Protein 2VM5 (pdb70)

GO terms:
  GO:0043524 negative regulation of neuron apoptotic process (P, TAS)
  GO:0005524 ATP binding (F, IMP)
  GO:0005515 protein binding (F, IPI)
  GO:0043066 negative regulation of apoptotic process (P, TAS)
  GO:0007399 nervous system development (P, TAS)
  GO:0042981 regulation of apoptotic process (P, IDA)
  GO:0043066 negative regulation of apoptotic process (P, IDA)
  GO:0010804 negative regulation of tumor necrosis factor-mediated signaling pathway (P, IDA)
  GO:0046330 positive regulation of JNK cascade (P, IDA)
  GO:0120283 protein serine/threonine kinase binding (F, IPI)

InterPro domains:
  IPR001370 BIR repeat [PF00653] (63-127)
  IPR001370 BIR repeat [PF00653] (162-227)
  IPR001370 BIR repeat [PF00653] (281-346)
  IPR001370 BIR repeat [PS01282] (60-127)
  IPR001370 BIR repeat [PS01282] (159-227)
  IPR001370 BIR repeat [PS01282] (278-345)
  IPR001370 BIR repeat [PS50143] (63-128)
  IPR001370 BIR repeat [PS50143] (162-228)
  IPR001370 BIR repeat [PS50143] (281-346)
  IPR001370 BIR repeat [SM00238] (58-129)
  IPR001370 BIR repeat [SM00238] (157-229)
  IPR001370 BIR repeat [SM00238] (276-347)
  IPR001370 BIR repeat [cd00022] (61-129)
  IPR001370 BIR repeat [cd00022] (160-229)
  IPR001370 BIR repeat [cd00022] (279-347)
  IPR003593 AAA+ ATPase domain [SM00382] (462-603)
  IPR007111 NACHT nucleoside triphosphatase [PF05729] (465-617)
  IPR007111 NACHT nucleoside triphosphatase [PS50837] (464-758)
  IPR027417 P-loop containing nucleoside triphosphate hydrolase [G3DSA:3.40.50.300] (397-600)
  IPR027417 P-loop containing nucleoside triphosphate hydrolase [SSF52540] (463-616)

Organism: Homo sapiens (NCBI:txid9606)

Structure (mmCIF, N/CA/C/O backbone):
data_2VM5
#
_entry.id   2VM5
#
_cell.length_a   36.500
_cell.length_b   43.100
_cell.length_c   57.000
_cell.angle_alpha   90.00
_cell.angle_beta   90.00
_cell.angle_gamma   90.00
#
_symmetry.space_group_name_H-M   'P 21 21 21'
#
loop_
_entity.id
_entity.type
_entity.pdbx_description
1 polymer 'BACULOVIRAL IAP REPEAT-CONTAINING PROTEIN 1'
2 non-polymer 'ZINC ION'
3 non-polymer GLYCEROL
4 water water
#
loop_
_atom_site.group_PDB
_atom_site.id
_atom_site.type_symbol
_atom_site.label_atom_id
_atom_site.label_alt_id
_atom_site.label_comp_id
_atom_site.label_asym_id
_atom_site.label_entity_id
_atom_site.label_seq_id
_atom_site.pdbx_PDB_ins_code
_atom_site.Cartn_x
_atom_site.Cartn_y
_atom_site.Cartn_z
_atom_site.occupancy
_atom_site.B_iso_or_equiv
_atom_site.auth_seq_id
_atom_site.auth_comp_id
_atom_site.auth_asym_id
_atom_site.auth_atom_id
_atom_site.pdbx_PDB_model_num
ATOM 1 N N . SER A 1 1 ? 3.771 10.397 -8.174 1.00 11.68 139 SER A N 1
ATOM 2 C CA . SER A 1 1 ? 2.500 11.158 -8.377 1.00 11.39 139 SER A CA 1
ATOM 3 C C . SER A 1 1 ? 2.175 11.950 -7.110 1.00 11.10 139 SER A C 1
ATOM 4 O O . SER A 1 1 ? 2.726 11.666 -6.028 1.00 10.92 139 SE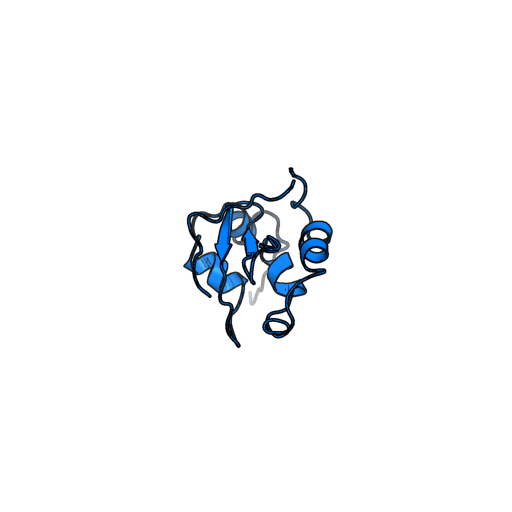R A O 1
ATOM 7 N N . MET A 1 2 ? 1.316 12.943 -7.286 1.00 9.99 140 MET A N 1
ATOM 8 C CA . MET A 1 2 ? 0.814 13.807 -6.201 1.00 10.48 140 MET A CA 1
ATOM 9 C C . MET A 1 2 ? -0.686 13.677 -5.984 1.00 10.05 140 MET A C 1
ATOM 10 O O . MET A 1 2 ? -1.495 13.614 -6.934 1.00 9.83 140 MET A O 1
ATOM 15 N N . ARG A 1 3 ? -1.076 13.663 -4.709 1.00 10.70 141 ARG A N 1
ATOM 16 C CA . ARG A 1 3 ? -2.455 13.745 -4.365 1.00 10.43 141 ARG A CA 1
ATOM 17 C C . ARG A 1 3 ? -3.039 15.100 -4.760 1.00 10.55 141 ARG A C 1
ATOM 18 O O . ARG A 1 3 ? -2.456 16.157 -4.506 1.00 10.96 141 ARG A O 1
ATOM 26 N N . VAL A 1 4 ? -4.202 15.027 -5.396 1.00 11.07 142 VAL A N 1
ATOM 27 C CA . VAL A 1 4 ? -5.007 16.181 -5.740 1.00 13.54 142 VAL A CA 1
ATOM 28 C C . VAL A 1 4 ? -6.217 16.308 -4.783 1.00 14.81 142 VAL A C 1
ATOM 29 O O . VAL A 1 4 ? -7.025 15.393 -4.645 1.00 15.50 142 VAL A O 1
ATOM 33 N N . LYS A 1 5 ? -6.318 17.459 -4.132 1.00 17.71 143 LYS A N 1
ATOM 34 C CA . LYS A 1 5 ? -7.468 17.774 -3.275 1.00 20.28 143 LYS A CA 1
ATOM 35 C C . LYS A 1 5 ? -8.258 18.943 -3.852 1.00 22.23 143 LYS A C 1
ATOM 36 O O . LYS A 1 5 ? -7.705 19.801 -4.554 1.00 20.37 143 LYS A O 1
ATOM 42 N N . ASN A 1 6 ? -9.552 18.988 -3.528 1.00 24.42 144 ASN A N 1
ATOM 43 C CA . ASN A 1 6 ? -10.427 20.063 -3.983 1.00 26.98 144 ASN A CA 1
ATOM 44 C C . ASN A 1 6 ? -10.524 20.102 -5.514 1.00 28.21 144 ASN A C 1
ATOM 45 O O . ASN A 1 6 ? -10.631 21.183 -6.108 1.00 28.68 144 ASN A O 1
ATOM 50 N N . LEU A 1 7 ? -10.438 18.932 -6.151 1.00 29.77 145 LEU A N 1
ATOM 51 C CA . LEU A 1 7 ? -10.581 18.840 -7.606 1.00 31.89 145 LEU A CA 1
ATOM 52 C C . LEU A 1 7 ? -12.040 19.105 -7.938 1.00 33.67 145 LEU A C 1
ATOM 53 O O . LEU A 1 7 ? -12.948 18.533 -7.330 1.00 33.89 145 LEU A O 1
ATOM 58 N N . LYS A 1 8 ? -12.259 19.972 -8.914 1.00 35.65 146 LYS A N 1
ATOM 59 C CA . LYS A 1 8 ? -13.599 20.472 -9.163 1.00 37.64 146 LYS A CA 1
ATOM 60 C C . LYS A 1 8 ? -14.324 19.636 -10.216 1.00 38.20 146 LYS A C 1
ATOM 61 O O . LYS A 1 8 ? -15.085 20.166 -11.033 1.00 39.12 146 LYS A O 1
ATOM 67 N N . SER A 1 9 ? -14.077 18.328 -10.190 1.00 38.51 147 SER A N 1
ATOM 68 C CA . SER A 1 9 ? -14.719 17.387 -11.106 1.00 38.57 147 SER A CA 1
ATOM 69 C C . SER A 1 9 ? -15.247 16.155 -10.373 1.00 38.74 147 SER A C 1
ATOM 70 O O . SER A 1 9 ? -14.737 15.779 -9.314 1.00 38.49 147 SER A O 1
ATOM 73 N N . ARG A 1 10 ? -16.278 15.539 -10.945 1.00 39.01 148 ARG A N 1
ATOM 74 C CA . ARG A 1 10 ? -16.762 14.250 -10.469 1.00 39.34 148 ARG A CA 1
ATOM 75 C C . ARG A 1 10 ? -16.932 13.289 -11.642 1.00 39.44 148 ARG A C 1
ATOM 76 O O . ARG A 1 10 ? -17.074 13.716 -12.795 1.00 39.36 148 ARG A O 1
ATOM 84 N N . LEU A 1 11 ? -16.912 11.993 -11.339 1.00 39.52 149 LEU A N 1
ATOM 85 C CA . LEU A 1 1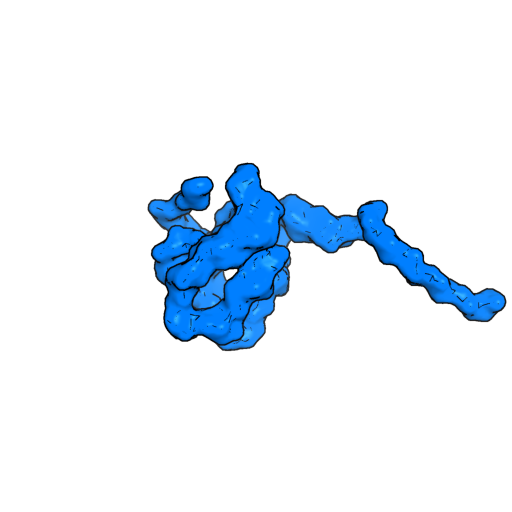1 ? -17.015 10.962 -12.368 1.00 39.79 149 LEU A CA 1
ATOM 86 C C . LEU A 1 11 ? -18.472 10.824 -12.797 1.00 40.67 149 LEU A C 1
ATOM 87 O O . LEU A 1 11 ? -19.324 10.428 -11.995 1.00 40.74 149 LEU A O 1
ATOM 92 N N . ARG A 1 12 ? -18.746 11.173 -14.053 1.00 41.57 150 ARG A N 1
ATOM 93 C CA . ARG A 1 12 ? -20.112 11.180 -14.586 1.00 42.70 150 ARG A CA 1
ATOM 94 C C . ARG A 1 12 ? -20.586 9.790 -15.006 1.00 42.37 150 ARG A C 1
ATOM 95 O O . ARG A 1 12 ? -20.588 8.857 -14.205 1.00 42.65 150 ARG A O 1
ATOM 103 N N . MET A 1 16 ? -21.265 3.181 -9.898 1.00 37.97 154 MET A N 1
ATOM 104 C CA . MET A 1 16 ? -21.423 1.859 -10.510 1.00 38.18 154 MET A CA 1
ATOM 105 C C . MET A 1 16 ? -20.952 1.839 -11.974 1.00 36.00 154 MET A C 1
ATOM 106 O O . MET A 1 16 ? -20.659 0.781 -12.537 1.00 36.24 154 MET A O 1
ATOM 111 N N . ARG A 1 17 ? -20.851 3.022 -12.567 1.00 34.37 155 ARG A N 1
ATOM 112 C CA . ARG A 1 17 ? -20.366 3.176 -13.934 1.00 32.44 155 ARG A CA 1
ATOM 113 C C . ARG A 1 17 ? -18.949 2.583 -14.140 1.00 30.53 155 ARG A C 1
ATOM 114 O O . ARG A 1 17 ? -18.666 2.003 -15.182 1.00 29.74 155 ARG A O 1
ATOM 122 N N . TYR A 1 18 ? -18.083 2.703 -13.134 1.00 27.27 156 TYR A N 1
ATOM 123 C CA . TYR A 1 18 ? -16.681 2.374 -13.311 1.00 25.48 156 TYR A CA 1
ATOM 124 C C . TYR A 1 18 ? -16.207 1.161 -12.545 1.00 24.64 156 TYR A C 1
ATOM 125 O O . TYR A 1 18 ? -15.017 1.012 -12.282 1.00 23.78 156 TYR A O 1
ATOM 134 N N . GLN A 1 19 ? -17.136 0.268 -12.212 1.00 24.02 157 GLN A N 1
ATOM 135 C CA . GLN A 1 19 ? -16.775 -0.959 -11.524 1.00 24.73 157 GLN A CA 1
ATOM 136 C C . GLN A 1 19 ? -15.970 -1.896 -12.434 1.00 23.93 157 GLN A C 1
ATOM 137 O O . GLN A 1 19 ? -15.180 -2.695 -11.958 1.00 22.33 157 GLN A O 1
ATOM 143 N N . GLU A 1 20 ? -16.174 -1.793 -13.746 1.00 23.77 158 GLU A N 1
ATOM 144 C CA . GLU A 1 20 ? -15.480 -2.716 -14.639 1.00 23.25 158 GLU A CA 1
ATOM 145 C C . GLU A 1 20 ? -14.311 -2.050 -15.336 1.00 21.85 158 GLU A C 1
ATOM 146 O O . GLU A 1 20 ? -14.371 -0.849 -15.659 1.00 20.54 158 GLU A O 1
ATOM 152 N N . GLU A 1 21 ? -13.268 -2.854 -15.553 1.00 20.42 159 GLU A N 1
ATOM 153 C CA . GLU A 1 21 ? -12.024 -2.418 -16.217 1.00 19.12 159 GLU A CA 1
ATOM 154 C C . GLU A 1 21 ? -12.254 -1.701 -17.534 1.00 18.32 159 GLU A C 1
ATOM 155 O O . GLU A 1 21 ? -11.662 -0.661 -17.769 1.00 17.43 159 GLU A O 1
ATOM 161 N N . GLU A 1 22 ? -13.110 -2.255 -18.392 1.00 17.08 160 GLU A N 1
ATOM 162 C CA . GLU A 1 22 ? -13.367 -1.636 -19.703 1.00 16.88 160 GLU A CA 1
ATOM 163 C C . GLU A 1 22 ? -13.822 -0.189 -19.602 1.00 15.27 160 GLU A C 1
ATOM 164 O O . GLU A 1 22 ? -13.281 0.659 -20.311 1.00 15.04 160 GLU A O 1
ATOM 170 N N . ALA A 1 23 ? -14.779 0.103 -18.711 1.00 14.00 161 ALA A N 1
ATOM 171 C CA . ALA A 1 23 ? -15.287 1.467 -18.529 1.00 14.26 161 ALA A CA 1
ATOM 172 C C . ALA A 1 23 ? -14.165 2.427 -18.060 1.00 13.87 161 ALA A C 1
ATOM 173 O O . ALA A 1 23 ? -14.005 3.542 -18.587 1.00 14.34 161 ALA A O 1
ATOM 175 N N . ARG A 1 24 ? -13.353 1.950 -17.124 1.00 12.37 162 ARG A N 1
ATOM 176 C CA . ARG A 1 24 ? -12.216 2.741 -16.628 1.00 11.21 162 ARG A CA 1
ATOM 177 C C . ARG A 1 24 ? -11.212 3.007 -17.751 1.00 10.60 162 ARG A C 1
ATOM 178 O O . ARG A 1 24 ? -10.836 4.154 -17.980 1.00 11.03 162 ARG A O 1
ATOM 186 N N . LEU A 1 25 ? -10.859 1.980 -18.515 1.00 10.18 163 LEU A N 1
ATOM 187 C CA . LEU A 1 25 ? -9.905 2.152 -19.611 1.00 10.43 163 LEU A CA 1
ATOM 188 C C . LEU A 1 25 ? -10.402 3.156 -20.651 1.00 10.67 163 LEU A C 1
ATOM 189 O O . LEU A 1 25 ? -9.653 3.996 -21.118 1.00 10.95 163 LEU A O 1
ATOM 194 N N . ALA A 1 26 ? -11.674 3.039 -21.020 1.00 12.04 164 ALA A N 1
ATOM 195 C CA . ALA A 1 26 ? -12.295 3.969 -21.965 1.00 12.84 164 ALA A CA 1
ATOM 196 C C . ALA A 1 26 ? -12.187 5.450 -21.574 1.00 12.98 164 ALA A C 1
ATOM 197 O O . ALA A 1 26 ? -12.132 6.349 -22.441 1.00 13.75 164 ALA A O 1
ATOM 199 N N . SER A 1 27 ? -12.151 5.708 -20.273 1.00 13.38 165 SER A N 1
ATOM 200 C CA . SER A 1 27 ? -12.005 7.076 -19.744 1.00 13.17 165 SER A CA 1
ATOM 201 C C . SER A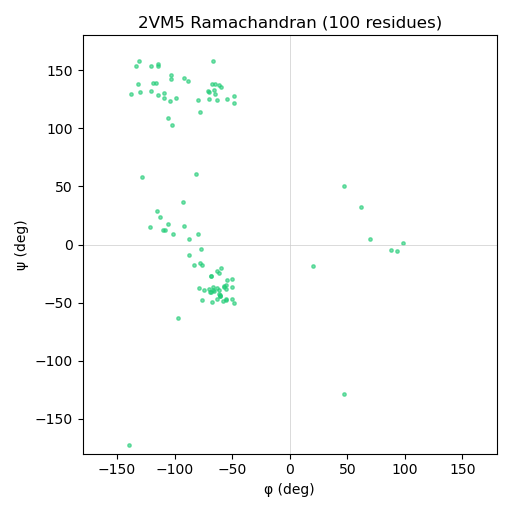 1 27 ? -10.726 7.775 -20.187 1.00 12.88 165 SER A C 1
ATOM 202 O O . SER A 1 27 ? -10.645 9.005 -20.182 1.00 14.42 165 SER A O 1
ATOM 205 N N . PHE A 1 28 ? -9.749 6.985 -20.609 1.00 12.46 166 PHE A N 1
ATOM 206 C CA . PHE A 1 28 ? -8.439 7.474 -20.932 1.00 12.48 166 PHE A CA 1
ATOM 207 C C . PHE A 1 28 ? -8.307 7.834 -22.399 1.00 11.88 166 PHE A C 1
ATOM 208 O O . PHE A 1 28 ? -7.196 8.037 -22.875 1.00 11.12 166 PHE A O 1
ATOM 216 N N . ARG A 1 29 ? -9.438 7.975 -23.101 1.00 12.08 167 ARG A N 1
ATOM 217 C CA . ARG A 1 29 ? -9.375 8.355 -24.517 1.00 13.48 167 ARG A CA 1
ATOM 218 C C . ARG A 1 29 ? -8.585 9.665 -24.716 1.00 14.09 167 ARG A C 1
ATOM 219 O O . ARG A 1 29 ? -7.874 9.817 -25.704 1.00 13.78 167 ARG A O 1
ATOM 227 N N . ASN A 1 30 ? -8.691 10.590 -23.764 1.00 14.06 168 ASN A N 1
ATOM 228 C CA . ASN A 1 30 ? -7.956 11.856 -23.866 1.00 13.79 168 ASN A CA 1
ATOM 229 C C . ASN A 1 30 ? -6.732 11.968 -22.930 1.00 13.04 168 ASN A C 1
ATOM 230 O O . ASN A 1 30 ? -6.211 13.059 -22.702 1.00 13.31 168 ASN A O 1
ATOM 235 N N . TRP A 1 31 ? -6.251 10.846 -22.406 1.00 12.41 169 TRP A N 1
ATOM 236 C CA . TRP A 1 31 ? -5.004 10.862 -21.626 1.00 12.58 169 TRP A CA 1
ATOM 237 C C . TRP A 1 31 ? -3.923 11.638 -22.382 1.00 13.63 169 TRP A C 1
ATOM 238 O O . TRP A 1 31 ? -3.632 11.301 -23.548 1.00 13.37 169 TRP A O 1
ATOM 249 N N . PRO A 1 32 ? -3.363 12.707 -21.767 1.00 13.71 170 PRO A N 1
ATOM 250 C CA . PRO A 1 32 ? -2.467 13.620 -22.506 1.00 13.59 170 PRO A CA 1
ATOM 251 C C . PRO A 1 32 ? -1.136 13.009 -22.967 1.00 13.63 170 PRO A C 1
ATOM 252 O O . PRO A 1 32 ? -0.674 12.042 -22.383 1.00 14.06 170 PRO A O 1
ATOM 256 N N . PHE A 1 33 ? -0.514 13.607 -23.999 1.00 14.87 171 PHE A N 1
ATOM 257 C CA . PHE A 1 33 ? 0.741 13.092 -24.597 1.00 15.55 171 PHE A CA 1
ATOM 258 C C . PHE A 1 33 ? 1.883 12.960 -23.587 1.00 15.77 171 PHE A C 1
ATOM 259 O O . PHE A 1 33 ? 2.702 12.009 -23.632 1.00 16.72 171 PHE A O 1
ATOM 267 N N . TYR A 1 34 ? 1.932 13.893 -22.632 1.00 13.81 172 TYR A N 1
ATOM 268 C CA . TYR A 1 34 ? 3.090 13.951 -21.782 1.00 13.22 172 TYR A CA 1
ATOM 269 C C . TYR A 1 34 ? 3.085 12.867 -20.703 1.00 13.31 172 TYR A C 1
ATOM 270 O O . TYR A 1 34 ? 4.057 12.755 -19.958 1.00 13.63 172 TYR A O 1
ATOM 279 N N . VAL A 1 35 ? 2.002 12.090 -20.636 1.00 12.98 173 VAL A N 1
ATOM 280 C CA . VAL A 1 35 ? 1.899 10.965 -19.690 1.00 13.43 173 VAL A CA 1
ATOM 281 C C . VAL A 1 35 ? 1.654 9.623 -20.380 1.00 14.32 173 VAL A C 1
ATOM 282 O O . VAL A 1 35 ? 1.304 8.624 -19.728 1.00 11.73 173 VAL A O 1
ATOM 286 N N . GLN A 1 36 ? 1.887 9.592 -21.697 1.00 14.70 174 GLN A N 1
ATOM 287 C CA A GLN A 1 36 ? 1.731 8.352 -22.452 0.50 15.68 174 GLN A CA 1
ATOM 288 C CA B GLN A 1 36 ? 1.743 8.347 -22.459 0.50 15.75 174 GLN A CA 1
ATOM 289 C C . GLN A 1 36 ? 2.597 7.214 -21.871 1.00 15.29 174 GLN A C 1
ATOM 290 O O . GLN A 1 36 ? 2.310 6.033 -22.083 1.00 16.84 174 GLN A O 1
ATOM 301 N N . GLY A 1 37 ? 3.627 7.580 -21.115 1.00 15.24 175 GLY A N 1
ATOM 302 C CA . GLY A 1 37 ? 4.545 6.628 -20.487 1.00 15.60 175 GLY A CA 1
ATOM 303 C C . GLY A 1 37 ? 4.017 5.950 -19.237 1.00 15.54 175 GLY A C 1
ATOM 304 O O . GLY A 1 37 ? 4.589 4.938 -18.794 1.00 15.50 175 GLY A O 1
ATOM 305 N N . ILE A 1 38 ? 2.947 6.509 -18.659 1.00 13.95 176 ILE A N 1
ATOM 306 C CA . ILE A 1 38 ? 2.230 5.854 -17.565 1.00 13.77 176 ILE A CA 1
ATOM 307 C C . ILE A 1 38 ? 0.984 5.259 -18.196 1.00 12.78 176 ILE A C 1
ATOM 308 O O . ILE A 1 38 ? 0.043 5.974 -18.551 1.00 13.76 176 ILE A O 1
ATOM 313 N N . SER A 1 39 ? 1.002 3.949 -18.416 1.00 12.39 177 SER A N 1
ATOM 314 C CA . SER A 1 39 ? -0.010 3.326 -19.226 1.00 12.93 177 SER A CA 1
ATOM 315 C C . SER A 1 39 ? -1.428 3.438 -18.664 1.00 12.32 177 SER A C 1
ATOM 316 O O . SER A 1 39 ? -1.676 2.957 -17.579 1.00 10.90 177 SER A O 1
ATOM 319 N N . PRO A 1 40 ? -2.391 3.990 -19.447 1.00 12.30 178 PRO A N 1
ATOM 320 C CA . PRO A 1 40 ? -3.790 3.866 -1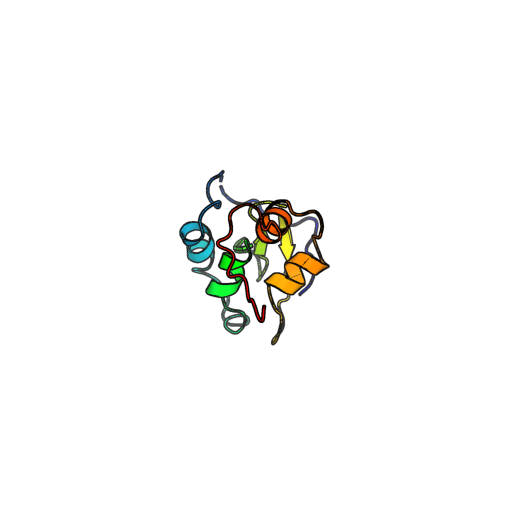9.085 1.00 12.76 178 PRO A CA 1
ATOM 321 C C . PRO A 1 40 ? -4.274 2.431 -18.759 1.00 12.52 178 PRO A C 1
ATOM 322 O O . PRO A 1 40 ? -5.217 2.273 -17.987 1.00 11.17 178 PRO A O 1
ATOM 326 N N . CYS A 1 41 ? -3.661 1.412 -19.373 1.00 13.34 179 CYS A N 1
ATOM 327 C CA . CYS A 1 41 ? -4.018 0.025 -19.138 1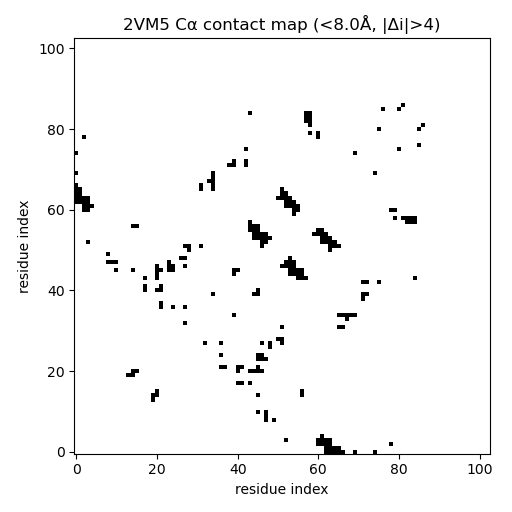.00 13.26 179 CYS A CA 1
ATOM 328 C C . CYS A 1 41 ? -3.684 -0.365 -17.684 1.00 12.35 179 CYS A C 1
ATOM 329 O O . CYS A 1 41 ? -4.477 -1.048 -17.036 1.00 11.06 179 CYS A O 1
ATOM 332 N N . VAL A 1 42 ? -2.545 0.099 -17.175 1.00 10.42 180 VAL A N 1
ATOM 333 C CA . VAL A 1 42 ? -2.158 -0.179 -15.764 1.00 9.84 180 VAL A CA 1
ATOM 334 C C . VAL A 1 42 ? -2.973 0.708 -14.802 1.00 9.10 180 VAL A C 1
ATOM 335 O O . VAL A 1 42 ? -3.540 0.224 -13.825 1.00 8.15 180 VAL A O 1
ATOM 339 N N . LEU A 1 43 ? -3.035 2.005 -15.107 1.00 9.15 181 LEU A N 1
ATOM 340 C CA . LEU A 1 43 ? -3.885 2.939 -14.341 1.00 9.11 181 LEU A CA 1
ATOM 341 C C . LEU A 1 43 ? -5.299 2.427 -14.128 1.00 9.27 181 LEU A C 1
ATOM 342 O O . LEU A 1 43 ? -5.816 2.457 -13.014 1.00 10.50 181 LEU A O 1
ATOM 347 N N . SER A 1 44 ? -5.954 1.990 -15.205 1.00 9.73 182 SER A N 1
ATOM 348 C CA . SER A 1 44 ? -7.304 1.515 -15.080 1.00 11.05 182 SER A CA 1
ATOM 349 C C . SER A 1 44 ? -7.377 0.195 -14.298 1.00 10.65 182 SER A C 1
ATOM 350 O O . SER A 1 44 ? -8.328 -0.007 -13.534 1.00 11.84 182 SER A O 1
ATOM 353 N N . GLU A 1 45 ? -6.444 -0.724 -14.540 1.00 10.80 183 GLU A N 1
ATOM 354 C CA . GLU A 1 45 ? -6.419 -1.989 -13.759 1.00 11.69 183 GLU A CA 1
ATOM 355 C C . GLU A 1 45 ? -6.360 -1.645 -12.267 1.00 11.04 183 GLU A C 1
ATOM 356 O O . GLU A 1 45 ? -6.976 -2.329 -11.419 1.00 9.82 183 GLU A O 1
ATOM 362 N N . ALA A 1 46 ? -5.597 -0.604 -11.951 1.00 10.08 184 ALA A N 1
ATOM 363 C CA . ALA A 1 46 ? -5.395 -0.184 -10.552 1.00 10.39 184 ALA A CA 1
ATOM 364 C C . ALA A 1 46 ? -6.554 0.635 -9.960 1.00 11.07 184 ALA A C 1
ATOM 365 O O . ALA A 1 46 ? -6.419 1.167 -8.873 1.00 10.19 184 ALA A O 1
ATOM 367 N N . GLY A 1 47 ? -7.675 0.719 -10.688 1.00 10.38 185 GLY A N 1
ATOM 368 C CA . GLY A 1 47 ? -8.931 1.279 -10.179 1.00 11.09 185 GLY A CA 1
ATOM 369 C C . GLY A 1 47 ? -9.178 2.729 -10.587 1.00 10.23 185 GLY A C 1
ATOM 370 O O . GLY A 1 47 ? -10.198 3.350 -10.208 1.00 11.99 185 GLY A O 1
ATOM 371 N N . PHE A 1 48 ? -8.247 3.281 -11.365 1.00 9.49 186 PHE A N 1
ATOM 372 C CA . PHE A 1 48 ? -8.284 4.708 -11.678 1.00 9.10 186 PHE A CA 1
ATOM 373 C C . PHE A 1 48 ? -9.046 5.042 -12.955 1.00 9.29 186 PHE A C 1
ATOM 374 O O . PHE A 1 48 ? -8.989 4.293 -13.947 1.00 10.35 186 PHE A O 1
ATOM 382 N N . VAL A 1 49 ? -9.734 6.175 -12.889 1.00 9.03 187 VAL A N 1
ATOM 383 C CA . VAL A 1 49 ? -10.533 6.738 -13.980 1.00 10.29 187 VAL A CA 1
ATOM 384 C C . VAL A 1 49 ? -9.974 8.115 -14.308 1.00 11.04 187 VAL A C 1
ATOM 385 O O . VAL A 1 49 ? -9.710 8.913 -13.402 1.00 10.48 187 VAL A O 1
ATOM 389 N N . PHE A 1 50 ? -9.761 8.394 -15.593 1.00 11.79 188 PHE A N 1
ATOM 390 C CA . PHE A 1 50 ? -9.315 9.750 -15.976 1.00 12.29 188 PHE A CA 1
ATOM 391 C C . PHE A 1 50 ? -10.436 10.775 -15.775 1.00 12.43 188 PHE A C 1
ATOM 392 O O . PHE A 1 50 ? -11.554 10.617 -16.288 1.00 13.00 188 PHE A O 1
ATOM 400 N N . THR A 1 51 ? -10.138 11.831 -15.002 1.00 12.08 189 THR A N 1
ATOM 401 C CA . THR A 1 51 ? -11.130 12.860 -14.718 1.00 12.64 189 THR A CA 1
ATOM 402 C C . THR A 1 51 ? -11.339 13.789 -15.889 1.00 13.01 189 THR A C 1
ATOM 403 O O . THR A 1 51 ? -12.298 14.539 -15.909 1.00 14.88 189 THR A O 1
ATOM 407 N N . GLY A 1 52 ? -10.403 13.809 -16.836 1.00 12.90 190 GLY A N 1
ATOM 408 C CA . GLY A 1 52 ? -10.479 14.790 -17.912 1.00 14.20 190 GLY A CA 1
ATOM 409 C C . GLY A 1 52 ? -9.797 16.108 -17.591 1.00 15.92 190 GLY A C 1
ATOM 410 O O . GLY A 1 52 ? -9.692 16.973 -18.467 1.00 17.36 190 GLY A O 1
ATOM 411 N N . LYS A 1 53 ? -9.302 16.248 -16.354 1.00 15.74 191 LYS A N 1
ATOM 412 C CA . LYS A 1 53 ? -8.618 17.465 -15.911 1.00 16.39 191 LYS A CA 1
ATOM 413 C C . LYS A 1 53 ? -7.136 17.153 -15.762 1.00 14.09 191 LYS A C 1
ATOM 414 O O . LYS A 1 53 ? -6.779 16.190 -15.093 1.00 13.11 191 LYS A O 1
ATOM 420 N N . GLN A 1 54 ? -6.289 17.942 -16.428 1.00 13.02 192 GLN A N 1
ATOM 421 C CA . GLN A 1 54 ? -4.835 17.750 -16.395 1.00 11.42 192 GLN A CA 1
ATOM 422 C C . GLN A 1 54 ? -4.489 16.285 -16.622 1.00 11.53 192 GLN A C 1
ATOM 423 O O . GLN A 1 54 ? -4.937 15.709 -17.610 1.00 11.99 192 GLN A O 1
ATOM 429 N N . ASP A 1 55 ? -3.671 15.691 -15.740 1.00 10.27 193 ASP A N 1
ATOM 430 C CA . ASP A 1 55 ? -3.384 14.249 -15.787 1.00 10.17 193 ASP A CA 1
ATOM 431 C C . ASP A 1 55 ? -3.936 13.584 -14.520 1.00 9.05 193 ASP A C 1
ATOM 432 O O . ASP A 1 55 ? -3.403 12.580 -14.034 1.00 11.22 193 ASP A O 1
ATOM 437 N N . THR A 1 56 ? -4.991 14.191 -13.982 1.00 9.45 194 THR A N 1
ATOM 438 C CA . THR A 1 56 ? -5.613 13.746 -12.734 1.00 10.56 194 THR A CA 1
ATOM 439 C C . THR A 1 56 ? -6.530 12.554 -12.945 1.00 10.41 194 THR A C 1
ATOM 440 O O . THR A 1 56 ? -7.458 12.586 -13.772 1.00 9.90 194 THR A O 1
ATOM 444 N N . VAL A 1 57 ? -6.245 11.486 -12.202 1.00 9.56 195 VAL A N 1
ATOM 445 C CA . VAL A 1 57 ? -7.087 10.294 -12.249 1.00 9.16 195 VAL A CA 1
ATOM 446 C C . VAL A 1 57 ? -7.736 10.155 -10.846 1.00 10.06 195 VAL A C 1
ATOM 447 O O . VAL A 1 57 ? -7.165 10.634 -9.859 1.00 8.71 195 VAL A O 1
ATOM 451 N N . GLN A 1 58 ? -8.880 9.478 -10.796 1.00 8.69 196 GLN A N 1
ATOM 452 C CA . GLN A 1 58 ? -9.639 9.245 -9.566 1.00 10.01 196 GLN A CA 1
ATOM 453 C C . GLN A 1 58 ? -9.997 7.761 -9.402 1.00 9.61 196 GLN A C 1
ATOM 454 O O . GLN A 1 58 ? -10.523 7.117 -10.346 1.00 9.52 196 GLN A O 1
ATOM 460 N N . CYS A 1 59 ? -9.739 7.216 -8.209 1.00 9.16 197 CYS A N 1
ATOM 461 C CA . CYS A 1 59 ? -10.164 5.837 -7.933 1.00 9.05 197 CYS A CA 1
ATOM 462 C C . CYS A 1 59 ? -11.686 5.683 -7.942 1.00 9.65 197 CYS A C 1
ATOM 463 O O . CYS A 1 59 ? -12.358 6.435 -7.276 1.00 10.14 197 CYS A O 1
ATOM 466 N N . PHE A 1 60 ? -12.211 4.698 -8.686 1.00 10.76 198 PHE A N 1
ATOM 467 C CA . PHE A 1 60 ? -13.656 4.466 -8.763 1.00 11.09 198 PHE A CA 1
ATOM 468 C C . PHE A 1 60 ? -14.284 4.109 -7.393 1.00 11.29 198 PHE A C 1
ATOM 469 O O . PHE A 1 60 ? -15.487 4.297 -7.183 1.00 11.43 198 PHE A O 1
ATOM 477 N N . SER A 1 61 ? -13.468 3.573 -6.490 1.00 10.38 199 SER A N 1
ATOM 478 C CA . SER A 1 61 ? -13.921 3.061 -5.184 1.00 11.81 199 SER A CA 1
ATOM 479 C C . SER A 1 61 ? -13.725 4.104 -4.065 1.00 11.82 199 SER A C 1
ATOM 480 O O . SER A 1 61 ? -14.687 4.485 -3.427 1.00 12.36 199 SER A O 1
ATOM 483 N N . CYS A 1 62 ? -12.469 4.486 -3.789 1.00 10.85 200 CYS A N 1
ATOM 484 C CA . CYS A 1 62 ? -12.131 5.403 -2.675 1.00 11.08 200 CYS A CA 1
ATOM 485 C C . CYS A 1 62 ? -12.175 6.911 -3.005 1.00 11.60 200 CYS A C 1
ATOM 486 O O . CYS A 1 62 ? -12.124 7.765 -2.103 1.00 12.23 200 CYS A O 1
ATOM 489 N N . GLY A 1 63 ? -12.319 7.243 -4.278 1.00 11.15 201 GLY A N 1
ATOM 490 C CA . GLY A 1 63 ? -12.349 8.649 -4.693 1.00 10.87 201 GLY A CA 1
ATOM 491 C C . GLY A 1 63 ? -11.030 9.412 -4.586 1.00 11.02 201 GLY A C 1
ATOM 492 O O . GLY A 1 63 ? -11.006 10.606 -4.870 1.00 11.75 201 GLY A O 1
ATOM 493 N N . GLY A 1 64 ? -9.941 8.720 -4.227 1.00 11.67 202 GLY A N 1
ATOM 494 C CA . GLY A 1 64 ? -8.606 9.308 -4.180 1.00 10.68 202 GLY A CA 1
ATOM 495 C C . GLY A 1 64 ? -8.161 9.845 -5.543 1.00 10.89 202 GLY A C 1
ATOM 496 O O . GLY A 1 64 ? -8.370 9.190 -6.558 1.00 10.42 202 GLY A O 1
ATOM 497 N N . CYS A 1 65 ? -7.576 11.036 -5.586 1.00 10.96 203 CYS A N 1
ATOM 498 C CA . CYS A 1 65 ? -7.136 11.569 -6.890 1.00 10.67 203 CYS A CA 1
ATOM 499 C C . CYS A 1 65 ? -5.638 11.798 -6.912 1.00 10.62 203 CYS A C 1
ATOM 500 O O . CYS A 1 65 ? -5.079 12.290 -5.924 1.00 11.11 203 CYS A O 1
ATOM 503 N N . LEU A 1 66 ? -5.007 11.460 -8.034 1.00 9.18 204 LEU A N 1
ATOM 504 C CA . LEU A 1 66 ? -3.572 11.604 -8.219 1.00 9.20 204 LEU A CA 1
ATOM 505 C C . LEU A 1 66 ? -3.307 12.279 -9.555 1.00 9.49 204 LEU A C 1
ATOM 506 O O . LEU A 1 66 ? -3.938 11.921 -10.562 1.00 10.65 204 LE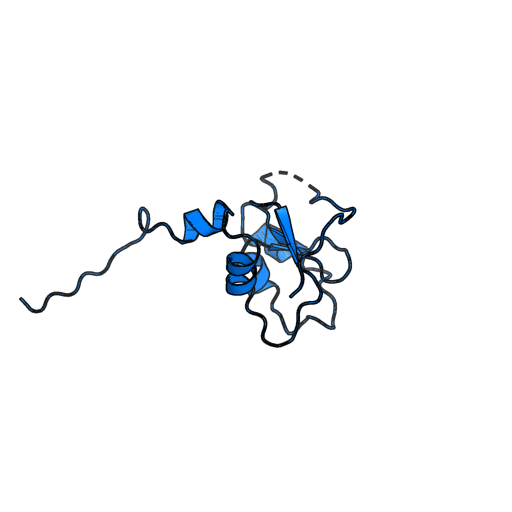U A O 1
ATOM 511 N N . GLY A 1 67 ? -2.356 13.218 -9.557 1.00 9.06 205 GLY A N 1
ATOM 512 C CA . GLY A 1 67 ? -1.902 13.931 -10.787 1.00 9.04 205 GLY A CA 1
ATOM 513 C C . GLY A 1 67 ? -0.396 14.107 -10.784 1.00 10.08 205 GLY A C 1
ATOM 514 O O . GLY A 1 67 ? 0.308 13.584 -9.904 1.00 8.93 205 GLY A O 1
ATOM 515 N N . ASN A 1 68 ? 0.124 14.869 -11.748 1.00 9.91 206 ASN A N 1
ATOM 516 C CA . ASN A 1 68 ? 1.575 14.994 -11.896 1.00 12.61 206 ASN A CA 1
ATOM 517 C C . ASN A 1 68 ? 2.293 13.666 -11.856 1.00 12.18 206 ASN A C 1
ATOM 518 O O . ASN A 1 68 ? 3.256 13.497 -11.094 1.00 11.95 206 ASN A O 1
ATOM 523 N N . TRP A 1 69 ? 1.806 12.731 -12.668 1.00 11.36 207 TRP A N 1
ATOM 524 C CA . TRP A 1 69 ? 2.421 11.423 -12.808 1.00 11.48 207 TRP A CA 1
ATOM 525 C C . TRP A 1 69 ? 3.777 11.619 -13.416 1.00 13.66 207 TRP A C 1
ATOM 526 O O . TRP A 1 69 ? 3.911 12.397 -14.359 1.00 12.75 207 TRP A O 1
ATOM 537 N N . GLU A 1 70 ? 4.755 10.885 -12.891 1.00 14.96 208 GLU A N 1
ATOM 538 C CA . GLU A 1 70 ? 6.125 10.990 -13.335 1.00 18.24 208 GLU A CA 1
ATOM 539 C C . GLU A 1 70 ? 6.631 9.661 -13.848 1.00 18.39 208 GLU A C 1
ATOM 540 O O . GLU A 1 70 ? 6.134 8.586 -13.473 1.00 17.55 208 GLU A O 1
ATOM 546 N N . GLU A 1 71 ? 7.615 9.748 -14.740 1.00 19.72 209 GLU A N 1
ATOM 547 C CA . GLU A 1 71 ? 8.252 8.584 -15.307 1.00 21.76 209 GLU A CA 1
ATOM 548 C C . GLU A 1 71 ? 8.632 7.601 -14.192 1.00 19.69 209 GLU A C 1
ATOM 549 O O . GLU A 1 71 ? 9.251 7.974 -13.171 1.00 20.39 209 GLU A O 1
ATOM 555 N N . GLY A 1 72 ? 8.214 6.360 -14.364 1.00 19.01 210 GLY A N 1
ATOM 556 C CA . GLY A 1 72 ? 8.561 5.326 -13.401 1.00 18.50 210 GLY A CA 1
ATOM 557 C C . GLY A 1 72 ? 7.528 5.096 -12.287 1.00 17.51 210 GLY A C 1
ATOM 558 O O . GLY A 1 72 ? 7.702 4.180 -11.488 1.00 17.10 210 GLY A O 1
ATOM 559 N N . ASP A 1 73 ? 6.478 5.917 -12.215 1.00 16.19 211 ASP A N 1
ATOM 560 C CA . ASP A 1 73 ? 5.443 5.721 -11.171 1.00 14.95 211 ASP A CA 1
ATOM 561 C C . ASP A 1 73 ? 4.666 4.428 -11.420 1.00 13.90 211 ASP A C 1
ATOM 562 O O . ASP A 1 73 ? 4.302 4.103 -12.564 1.00 14.06 211 ASP A O 1
ATOM 567 N N . ASP A 1 74 ? 4.400 3.704 -10.341 1.00 13.39 212 ASP A N 1
ATOM 568 C CA . ASP A 1 74 ? 3.617 2.4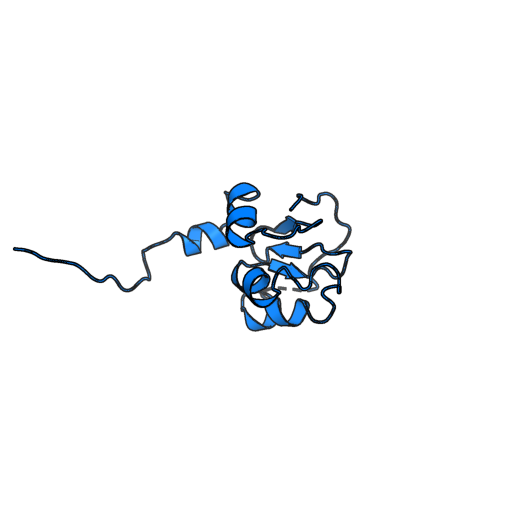92 -10.386 1.00 12.76 212 ASP A CA 1
ATOM 569 C C . ASP A 1 74 ? 2.253 2.818 -9.786 1.00 12.41 212 ASP A C 1
ATOM 570 O O . ASP A 1 74 ? 2.172 3.085 -8.569 1.00 11.24 212 ASP A O 1
ATOM 575 N N . PRO A 1 75 ? 1.198 2.873 -10.639 1.00 11.76 213 PRO A N 1
ATOM 576 C CA . PRO A 1 75 ? -0.148 3.211 -10.180 1.00 10.65 213 PRO A CA 1
ATOM 577 C C . PRO A 1 75 ? -0.617 2.419 -8.971 1.00 10.48 213 PRO A C 1
ATOM 578 O O . PRO A 1 75 ? -1.358 2.971 -8.142 1.00 9.14 213 PRO A O 1
ATOM 582 N N . TRP A 1 76 ? -0.253 1.142 -8.874 1.00 9.00 214 TRP A N 1
ATOM 583 C CA . TRP A 1 76 ? -0.769 0.341 -7.754 1.00 9.03 214 TRP A CA 1
ATOM 584 C C . TRP A 1 76 ? -0.054 0.749 -6.479 1.00 9.60 214 TRP A C 1
ATOM 585 O O . TRP A 1 76 ? -0.663 0.839 -5.422 1.00 9.47 214 TRP A O 1
ATOM 596 N N . LYS A 1 77 ? 1.239 1.001 -6.591 1.00 10.40 215 LYS A N 1
ATOM 597 C CA . LYS A 1 77 ? 2.035 1.383 -5.427 1.00 12.06 215 LYS A CA 1
ATOM 598 C C . LYS A 1 77 ? 1.613 2.804 -4.974 1.00 10.80 215 LYS A C 1
ATOM 599 O O . LYS A 1 77 ? 1.491 3.070 -3.759 1.00 10.37 215 LYS A O 1
ATOM 605 N N . GLU A 1 78 ? 1.389 3.712 -5.936 1.00 9.10 216 GLU A N 1
ATOM 606 C CA . GLU A 1 78 ? 0.895 5.061 -5.604 1.00 9.34 216 GLU A CA 1
ATOM 607 C C . GLU A 1 78 ? -0.478 4.988 -4.909 1.00 9.12 216 GLU A C 1
ATOM 608 O O . GLU A 1 78 ? -0.749 5.675 -3.926 1.00 7.40 216 GLU A O 1
ATOM 614 N N . HIS A 1 79 ? -1.340 4.139 -5.455 1.00 8.71 217 HIS A N 1
ATOM 615 C CA . HIS A 1 79 ? -2.654 3.903 -4.861 1.00 9.17 217 HIS A CA 1
ATOM 616 C C . HIS A 1 79 ? -2.555 3.463 -3.388 1.00 10.51 217 HIS A C 1
ATOM 617 O O . HIS A 1 79 ? -3.280 3.984 -2.524 1.00 10.46 217 HIS A O 1
ATOM 624 N N . ALA A 1 80 ? -1.680 2.493 -3.133 1.00 12.00 218 ALA A N 1
ATOM 625 C CA . ALA A 1 80 ? -1.531 1.874 -1.808 1.00 11.43 218 ALA A CA 1
ATOM 626 C C . ALA A 1 80 ? -0.908 2.867 -0.836 1.00 12.47 218 ALA A C 1
ATOM 627 O O . ALA A 1 80 ? -1.301 2.897 0.331 1.00 11.55 218 ALA A O 1
ATOM 629 N N . LYS A 1 81 ? 0.054 3.653 -1.337 1.00 12.08 219 LYS A N 1
ATOM 630 C CA . LYS A 1 81 ? 0.793 4.645 -0.533 1.00 13.02 219 LYS A CA 1
ATOM 631 C C . LYS A 1 81 ? -0.149 5.769 -0.104 1.00 12.26 219 LYS A C 1
ATOM 632 O O . LYS A 1 81 ? -0.191 6.139 1.090 1.00 11.56 219 LYS A O 1
ATOM 638 N N . TRP A 1 82 ? -0.898 6.315 -1.072 1.00 9.96 220 TRP A N 1
ATOM 639 C CA . TRP A 1 82 ? -1.726 7.468 -0.795 1.00 9.94 220 TRP A CA 1
ATOM 640 C C . TRP A 1 82 ? -3.053 7.144 -0.084 1.00 10.14 220 TRP A C 1
ATOM 641 O O . TRP A 1 82 ? -3.529 7.945 0.736 1.00 9.21 220 TRP A O 1
ATOM 652 N N . PHE A 1 83 ? -3.679 6.012 -0.448 1.00 9.28 221 PHE A N 1
ATOM 653 C CA . PHE A 1 83 ? -5.093 5.759 -0.101 1.00 9.78 221 PHE A CA 1
ATOM 654 C C . PHE A 1 83 ? -5.252 4.407 0.575 1.00 9.96 221 PHE A C 1
ATOM 655 O O . PHE A 1 83 ? -5.969 3.533 0.057 1.00 10.18 221 PHE A O 1
ATOM 663 N N . PRO A 1 84 ? -4.545 4.208 1.695 1.00 10.74 222 PRO A N 1
ATOM 664 C CA . PRO A 1 84 ? -4.454 2.838 2.206 1.00 11.78 222 PRO A CA 1
ATOM 665 C C . PRO A 1 84 ? -5.757 2.202 2.642 1.00 12.09 222 PRO A C 1
ATOM 666 O O . PRO A 1 84 ? -5.818 0.969 2.672 1.00 13.78 222 PRO A O 1
ATOM 670 N N . LYS A 1 85 ? -6.774 3.003 2.974 1.00 11.39 223 LYS A N 1
ATOM 671 C CA . LYS A 1 85 ? -8.063 2.443 3.432 1.00 11.57 223 LYS A CA 1
ATOM 672 C C . LYS A 1 85 ? -9.037 2.120 2.275 1.00 10.76 223 LYS A C 1
ATOM 673 O O . LYS A 1 85 ? -10.162 1.733 2.507 1.00 10.78 223 LYS A O 1
ATOM 679 N N . CYS A 1 86 ? -8.591 2.276 1.029 1.00 10.47 224 CYS A N 1
ATOM 680 C CA . CYS A 1 86 ? -9.413 1.970 -0.133 1.00 9.70 224 CYS A CA 1
ATOM 681 C C . CYS A 1 86 ? -9.964 0.529 -0.110 1.00 10.18 224 CYS A C 1
ATOM 682 O O . CYS A 1 86 ? -9.202 -0.436 0.025 1.00 10.98 224 CYS A O 1
ATOM 685 N N . GLU A 1 87 ? -11.282 0.392 -0.222 1.00 11.70 225 GLU A N 1
ATOM 686 C CA . GLU A 1 87 ? -11.911 -0.943 -0.172 1.00 13.81 225 GLU A CA 1
ATOM 687 C C . GLU A 1 87 ? -11.520 -1.800 -1.378 1.00 12.55 225 GLU A C 1
ATOM 688 O O . GLU A 1 87 ? -11.412 -3.038 -1.287 1.00 12.73 225 GLU A O 1
ATOM 694 N N . PHE A 1 88 ? -11.387 -1.153 -2.536 1.00 12.24 226 PHE A N 1
ATOM 695 C CA . PHE A 1 88 ? -10.897 -1.873 -3.746 1.00 12.24 226 PHE A CA 1
ATOM 696 C C . PHE A 1 88 ? -9.507 -2.499 -3.486 1.00 11.64 226 PHE A C 1
ATOM 697 O O . PHE A 1 88 ? -9.280 -3.679 -3.775 1.00 11.16 226 PHE A O 1
ATOM 705 N N . LEU A 1 89 ? -8.568 -1.729 -2.939 1.00 11.76 227 LEU A N 1
ATOM 706 C CA . LEU A 1 89 ? -7.241 -2.286 -2.608 1.00 11.14 227 LEU A CA 1
ATOM 707 C C . LEU A 1 89 ? -7.330 -3.415 -1.598 1.00 11.30 227 LEU A C 1
ATOM 708 O O . LEU A 1 89 ? -6.679 -4.448 -1.740 1.00 10.78 227 LEU A O 1
ATOM 713 N N . ARG A 1 90 ? -8.139 -3.213 -0.564 1.00 11.28 228 ARG A N 1
ATOM 714 C CA . ARG A 1 90 ? -8.310 -4.281 0.424 1.00 11.92 228 ARG A CA 1
ATOM 715 C C . ARG A 1 90 ? -8.902 -5.563 -0.206 1.00 11.74 228 ARG A C 1
ATOM 716 O O . ARG A 1 90 ? -8.494 -6.684 0.159 1.00 11.90 228 ARG A O 1
ATOM 724 N N . SER A 1 91 ? -9.853 -5.403 -1.134 1.00 12.18 229 SER A N 1
ATOM 725 C CA . SER A 1 91 ? -10.436 -6.558 -1.861 1.00 13.67 229 SER A CA 1
ATOM 726 C C . SER A 1 91 ? -9.355 -7.272 -2.693 1.00 13.71 229 SER A C 1
ATOM 727 O O . SER A 1 91 ? -9.336 -8.508 -2.834 1.00 12.8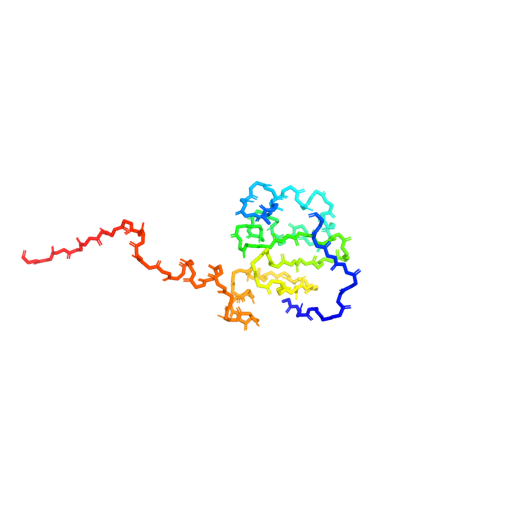5 229 SER A O 1
ATOM 730 N N . LYS A 1 92 ? -8.452 -6.486 -3.260 1.00 13.67 230 LYS A N 1
ATOM 731 C CA . LYS A 1 92 ? -7.323 -7.030 -4.017 1.00 15.36 230 LYS A CA 1
ATOM 732 C C . LYS A 1 92 ? -6.326 -7.755 -3.111 1.00 17.25 230 LYS A C 1
ATOM 733 O O . LYS A 1 92 ? -5.629 -8.674 -3.557 1.00 18.98 230 LYS A O 1
ATOM 739 N N . LYS A 1 93 ? -6.268 -7.355 -1.836 1.00 17.90 231 LYS A N 1
ATOM 740 C CA . LYS A 1 93 ? -5.360 -7.972 -0.856 1.00 19.94 231 LYS A CA 1
ATOM 741 C C . LYS A 1 93 ? -5.943 -9.251 -0.249 1.00 20.27 231 LYS A C 1
ATOM 742 O O . LYS A 1 93 ? -5.217 -10.066 0.318 1.00 20.37 231 LYS A O 1
ATOM 748 N N . SER A 1 94 ? -7.255 -9.414 -0.396 1.00 21.08 232 SER A N 1
ATOM 749 C CA . SER A 1 94 ? -7.975 -10.607 0.028 1.00 22.08 232 SER A CA 1
ATOM 750 C C . SER A 1 94 ? -7.491 -11.879 -0.691 1.00 23.19 232 SER A C 1
ATOM 751 O O . SER A 1 94 ? -7.254 -11.871 -1.887 1.00 21.73 232 SER A O 1
ATOM 754 N N . SER A 1 95 ? -7.340 -12.955 0.065 1.00 24.70 233 SER A N 1
ATOM 755 C CA . SER A 1 95 ? -6.983 -14.253 -0.501 1.00 27.29 233 SER A CA 1
ATOM 756 C C . SER A 1 95 ? -8.158 -15.212 -0.405 1.00 29.09 233 SER A C 1
ATOM 757 O O . SER A 1 95 ? -7.999 -16.411 -0.621 1.00 30.03 233 SER A O 1
ATOM 760 N N . GLU A 1 96 ? -9.342 -14.682 -0.093 1.00 30.58 234 GLU A N 1
ATOM 761 C CA . GLU A 1 96 ? -10.551 -15.501 0.057 1.00 32.08 234 GLU A CA 1
ATOM 762 C C . GLU A 1 96 ? -11.044 -16.165 -1.243 1.00 32.07 234 GLU A C 1
ATOM 763 O O . GLU A 1 96 ? -11.507 -17.307 -1.226 1.00 32.60 234 GLU A O 1
ATOM 769 N N . GLU A 1 97 ? -10.965 -15.443 -2.352 1.00 31.77 235 GLU A N 1
ATOM 770 C CA . GLU A 1 97 ? -11.565 -15.910 -3.601 1.00 32.47 235 GLU A CA 1
ATOM 771 C C . GLU A 1 97 ? -10.516 -16.496 -4.561 1.00 31.22 235 GLU A C 1
ATOM 772 O O . GLU A 1 97 ? -10.825 -16.766 -5.728 1.00 32.38 235 GLU A O 1
ATOM 778 N N . ILE A 1 98 ? -9.286 -16.684 -4.090 1.00 29.08 236 ILE A N 1
ATOM 779 C CA . ILE A 1 98 ? -8.205 -17.000 -5.020 1.00 27.22 236 ILE A CA 1
ATOM 780 C C . ILE A 1 98 ? -7.805 -18.470 -5.008 1.00 25.55 236 ILE A C 1
ATOM 781 O O . ILE A 1 98 ? -7.770 -19.133 -3.958 1.00 23.90 236 ILE A O 1
ATOM 786 N N . THR A 1 99 ? -7.488 -18.971 -6.201 1.00 23.75 237 THR A N 1
ATOM 787 C CA . THR A 1 99 ? -7.036 -20.338 -6.340 1.00 22.96 237 THR A CA 1
ATOM 788 C C . THR A 1 99 ? -5.632 -20.411 -5.710 1.00 21.93 237 THR A C 1
ATOM 789 O O . THR A 1 99 ? -4.785 -19.532 -5.945 1.00 22.60 237 THR A O 1
ATOM 793 N N . GLN A 1 100 ? -5.421 -21.409 -4.846 1.00 20.73 238 GLN A N 1
ATOM 794 C CA . GLN A 1 100 ? -4.178 -21.554 -4.118 1.00 19.61 238 GLN A CA 1
ATOM 795 C C . GLN A 1 100 ? -3.458 -22.820 -4.555 1.00 17.70 238 GLN A C 1
ATOM 796 O O . GLN A 1 100 ? -4.053 -23.898 -4.539 1.00 18.63 238 GLN A O 1
ATOM 802 N N . TYR A 1 101 ? -2.188 -22.685 -4.914 1.00 15.17 239 TYR A N 1
ATOM 803 C CA . TYR A 1 101 ? -1.328 -23.843 -5.191 1.00 13.24 239 TYR A CA 1
ATOM 804 C C . TYR A 1 101 ? -0.483 -24.132 -3.949 1.00 13.19 239 TYR A C 1
ATOM 805 O O . TYR A 1 101 ? 0.200 -23.212 -3.431 1.00 13.30 239 TYR A O 1
ATOM 814 N N . ILE A 1 102 ? -0.537 -25.373 -3.470 1.00 11.78 240 ILE A N 1
ATOM 815 C CA . ILE A 1 102 ? 0.209 -25.752 -2.259 1.00 12.70 240 ILE A CA 1
ATOM 816 C C . ILE A 1 102 ? 1.379 -26.672 -2.562 1.00 12.64 240 ILE A C 1
ATOM 817 O O . ILE A 1 102 ? 1.218 -27.684 -3.246 1.00 12.68 240 ILE A O 1
ATOM 822 N N . GLN A 1 103 ? 2.558 -26.322 -2.037 1.00 12.27 241 GLN A N 1
ATOM 823 C CA . GLN A 1 103 ? 3.780 -27.119 -2.223 1.00 12.83 241 GLN A CA 1
ATOM 824 C C . GLN A 1 103 ? 3.870 -28.168 -1.122 1.00 12.90 241 GLN A C 1
ATOM 825 O O . GLN A 1 103 ? 3.546 -27.877 0.018 1.00 12.63 241 GLN A O 1
ATOM 831 N N . SER A 1 104 ? 4.307 -29.377 -1.469 1.00 12.10 242 SER A N 1
ATOM 832 C CA . SER A 1 104 ? 4.667 -30.371 -0.437 1.00 12.58 242 SER A CA 1
ATOM 833 C C . SER A 1 104 ? 5.916 -31.154 -0.726 1.00 13.39 242 SER A C 1
ATOM 834 O O . SER A 1 104 ? 6.070 -31.756 -1.796 1.00 13.46 242 SER A O 1
ATOM 837 N N . TYR A 1 105 ? 6.790 -31.169 0.275 1.00 11.09 243 TYR A N 1
ATOM 838 C CA . TYR A 1 105 ? 8.031 -31.933 0.217 1.00 13.42 243 TYR A CA 1
ATOM 839 C C . TYR A 1 105 ? 7.947 -33.128 1.151 1.00 13.99 243 TYR A C 1
ATOM 840 O O . TYR A 1 105 ? 8.954 -33.765 1.468 1.00 15.13 243 TYR A O 1
ATOM 849 N N . LYS A 1 106 ? 6.745 -33.405 1.612 1.00 16.51 244 LYS A N 1
ATOM 850 C CA . LYS A 1 106 ? 6.537 -34.469 2.583 1.00 18.53 244 LYS A CA 1
ATOM 851 C C . LYS A 1 106 ? 6.892 -35.788 1.929 1.00 19.68 244 LYS A C 1
ATOM 852 O O . LYS A 1 106 ? 6.593 -35.994 0.735 1.00 20.17 244 LYS A O 1
#

CATH classification: 1.10.1170.10

Sequence (103 aa):
SMRVKNLKSRLRMRYQEEEARLASFRNWPFYVQQGISPCVLSEAGFVFTGKQDTVQCFSCGGCLGNWEEGDDPWKEHAKWFPKCEFLRSKKSSEEITQYIQSYK

B-factor: mean 17.79, std 9.45, range [6.43, 52.2]

Radius of gyration: 15.3 Å; Cα contacts (8 Å, |Δi|>4): 133; chains: 1; bounding box: 30×55×28 Å

Foldseek 3Di:
DDWDPPPPFDDPVQLPDLVSQLVQCPPQDPVVVQVPSSQLSVLQWHQRVPANWIAHPFQRIIDHPDDHPDRNNVVCCVPPVVGPVNVVVVDPVVPDDDDDDPD

Secondary structure (DSSP, 8-state):
-EE--S-S-----TTSSHHHHHHGGGG--GGGTTS-HHHHHHTTEEE-SSTT-EEETTT--EEES--TT--HHHHHHHH-TT-HHHHHHH--TTS--------

Nearest PDB structures (foldseek):
  2vm5-assembly1_A  TM=1.010E+00  e=2.990E-21  Homo sapiens
  8fvu-assembly1_A  TM=8.274E-01  e=3.011E-13  Homo sapiens
  6qci-assembly2_B  TM=9.575E-01  e=4.487E-08  Homo sapiens
  4hy0-assembly4_F  TM=9.237E-01  e=6.236E-08  Homo sapiens
  4oxc-assembly4_D  TM=9.521E-01  e=9.885E-08  Homo sapiens

Solvent-accessible surface area: 7690 Å² total; per-residue (Å²): 24,113,110,44,152,147,43,188,22,163,39,206,190,159,30,100,98,41,123,25,10,69,65,22,12,204,93,13,26,173,119,5,109,79,9,41,25,71,62,0,0,89,0,0,0,0,18,12,56,88,140,7,6,0,4,1,55,51,53,28,8,12,0,2,93,13,117,180,74,33,52,5,83,147,23,0,42,149,86,17,96,182,3,121,20,11,135,66,125,166,49,78,159,175,101,115,122,197,150,125,83,201,245